Protein AF-A0A090YQG5-F1 (afdb_monomer_lite)

Foldseek 3Di:
DQCVVVPNPDPQQWPDWDQDPVRHIDTDGDPVNDDADPVNVCVVVVPDVPDDDPCPPPDPPPPPPPPPDDDDDDDDDDDD

Secondary structure (DSSP, 8-state):
-HHHHTT---GGGEEEEEE-TTS-EEEEE-GGGSPPPHHHHHHHHTPPTT----GGGS-------TTS------------

Organism: Paenibacillus macerans (NCBI:txid44252)

pLDDT: mean 75.98, std 19.33, range [42.97, 96.38]

InterPro domains:
  IPR007353 YetF, C-terminal domain [PF04239] (1-32)

Structure (mmCIF, N/CA/C/O backbone):
data_AF-A0A090YQG5-F1
#
_entry.id   AF-A0A090YQG5-F1
#
loop_
_atom_site.group_PDB
_atom_site.id
_atom_site.type_symbol
_atom_site.label_atom_id
_atom_site.label_alt_id
_atom_site.label_comp_id
_atom_site.label_asym_id
_atom_site.label_entity_id
_atom_site.label_seq_id
_atom_site.pdbx_PDB_ins_code
_atom_site.Cartn_x
_atom_site.Cartn_y
_atom_site.Cartn_z
_atom_site.occupancy
_atom_site.B_iso_or_equiv
_atom_site.auth_seq_id
_atom_site.auth_comp_id
_atom_site.auth_asym_id
_atom_site.auth_atom_id
_atom_site.pdbx_PDB_model_num
ATOM 1 N N . MET A 1 1 ? -15.210 -0.249 4.551 1.00 75.56 1 MET A N 1
ATOM 2 C CA . MET A 1 1 ? -14.883 0.469 3.295 1.00 75.56 1 MET A CA 1
ATOM 3 C C . MET A 1 1 ? -13.519 1.175 3.309 1.00 75.56 1 MET A C 1
ATOM 5 O O . MET A 1 1 ? -12.871 1.132 2.278 1.00 75.56 1 MET A O 1
ATOM 9 N N . ARG A 1 2 ? -13.039 1.785 4.410 1.00 88.62 2 ARG A N 1
ATOM 10 C CA . ARG A 1 2 ? -11.818 2.633 4.417 1.00 88.62 2 AR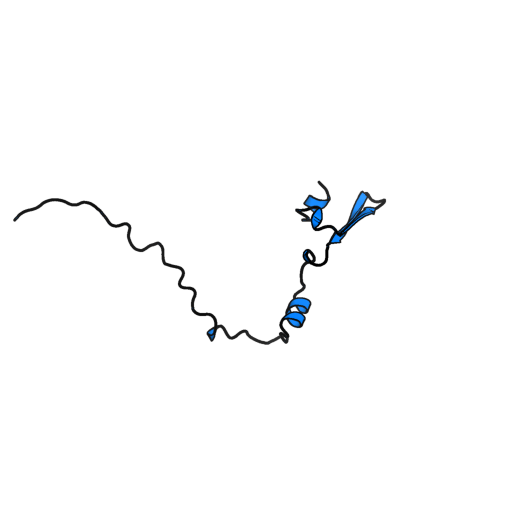G A CA 1
ATOM 11 C C . ARG A 1 2 ? -10.536 1.991 3.845 1.00 88.62 2 ARG A C 1
ATOM 13 O O . ARG A 1 2 ? -9.931 2.585 2.969 1.00 88.62 2 ARG A O 1
ATOM 20 N N . LEU A 1 3 ? -10.172 0.766 4.244 1.00 90.06 3 LEU A N 1
ATOM 21 C CA . LEU A 1 3 ? -8.995 0.067 3.684 1.00 90.06 3 LEU A CA 1
ATOM 22 C C . LEU A 1 3 ? -9.097 -0.177 2.165 1.00 90.06 3 LEU A C 1
ATOM 24 O O . LEU A 1 3 ? -8.111 -0.095 1.444 1.00 90.06 3 LEU A O 1
ATOM 28 N N . ARG A 1 4 ? -10.311 -0.391 1.647 1.00 90.25 4 ARG A N 1
ATOM 29 C CA . ARG A 1 4 ? -10.528 -0.534 0.201 1.00 90.25 4 ARG A CA 1
ATOM 30 C C . ARG A 1 4 ? -10.388 0.798 -0.539 1.00 90.25 4 ARG A C 1
ATOM 32 O O . ARG A 1 4 ? -9.945 0.805 -1.677 1.00 90.25 4 ARG A O 1
ATOM 39 N N . GLN A 1 5 ? -10.736 1.918 0.102 1.00 91.50 5 GLN A N 1
ATOM 40 C CA . GLN A 1 5 ? -10.602 3.257 -0.493 1.00 91.50 5 GLN A CA 1
ATOM 41 C C . GLN A 1 5 ? -9.137 3.656 -0.702 1.00 91.50 5 GLN A C 1
ATOM 43 O O . GLN A 1 5 ? -8.837 4.399 -1.625 1.00 91.50 5 GLN A O 1
ATOM 48 N N . ILE A 1 6 ? -8.231 3.134 0.126 1.00 89.94 6 ILE A N 1
ATOM 49 C CA . ILE A 1 6 ? -6.783 3.367 0.025 1.00 89.94 6 ILE A CA 1
ATOM 50 C C . ILE A 1 6 ? -6.066 2.316 -0.842 1.00 89.94 6 ILE A C 1
ATOM 52 O O . ILE A 1 6 ? -4.843 2.292 -0.883 1.00 89.94 6 ILE A O 1
ATOM 56 N N . GLY A 1 7 ? -6.813 1.445 -1.533 1.00 90.94 7 GLY A N 1
ATOM 57 C CA . GLY A 1 7 ? -6.259 0.463 -2.473 1.00 90.94 7 GLY A CA 1
ATOM 5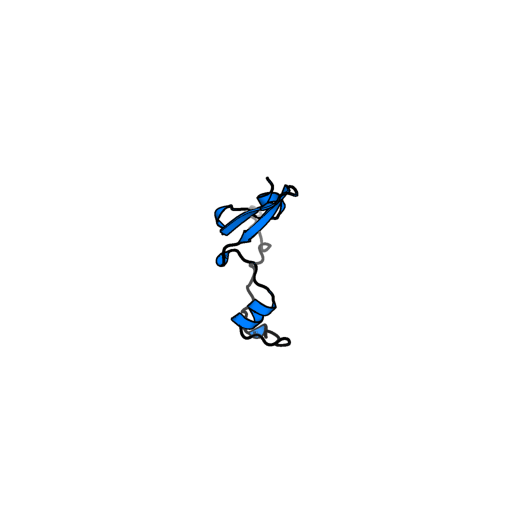8 C C . GLY A 1 7 ? -5.893 -0.896 -1.870 1.00 90.94 7 GLY A C 1
ATOM 59 O O . GLY A 1 7 ? -5.420 -1.769 -2.594 1.00 90.94 7 GLY A O 1
ATOM 60 N N . VAL A 1 8 ? -6.155 -1.132 -0.581 1.00 92.88 8 VAL A N 1
ATOM 61 C CA . VAL A 1 8 ? -5.923 -2.442 0.039 1.00 92.88 8 VAL A CA 1
ATOM 62 C C . VAL A 1 8 ? -7.114 -3.360 -0.237 1.00 92.88 8 VAL A C 1
ATOM 64 O O . VAL A 1 8 ? -8.218 -3.178 0.288 1.00 92.88 8 VAL A O 1
ATOM 67 N N . SER A 1 9 ? -6.885 -4.360 -1.088 1.00 92.94 9 SER A N 1
ATOM 68 C CA . SER A 1 9 ? -7.927 -5.285 -1.550 1.00 92.94 9 SER A CA 1
ATOM 69 C C . SER A 1 9 ? -8.161 -6.455 -0.593 1.00 92.94 9 SER A C 1
ATOM 71 O O . SER A 1 9 ? -9.300 -6.919 -0.471 1.00 92.94 9 SER A O 1
ATOM 73 N N . ASN A 1 10 ? -7.112 -6.902 0.106 1.00 93.56 10 ASN A N 1
ATOM 74 C CA . ASN A 1 10 ? -7.153 -8.011 1.052 1.00 93.56 10 ASN A CA 1
ATOM 75 C C . ASN A 1 10 ? -6.674 -7.561 2.440 1.00 93.56 10 ASN A C 1
ATOM 77 O O . ASN A 1 10 ? -5.680 -6.858 2.575 1.00 93.56 10 ASN A O 1
ATOM 81 N N . ILE A 1 11 ? -7.392 -7.969 3.486 1.00 92.62 11 ILE A N 1
ATOM 82 C CA . ILE A 1 11 ? -7.042 -7.628 4.870 1.00 92.62 11 ILE A CA 1
ATOM 83 C C . ILE A 1 11 ? -5.777 -8.353 5.339 1.00 92.62 11 ILE A C 1
ATOM 85 O O . ILE A 1 11 ? -5.062 -7.823 6.180 1.00 92.62 11 ILE A O 1
ATOM 89 N N . ALA A 1 12 ? -5.480 -9.527 4.771 1.00 94.81 12 ALA A N 1
ATOM 90 C CA . ALA A 1 12 ? -4.287 -10.303 5.106 1.00 94.81 12 ALA A CA 1
ATOM 91 C C . ALA A 1 12 ? -2.978 -9.582 4.736 1.00 94.81 12 ALA A C 1
ATOM 93 O O . ALA A 1 12 ? -1.937 -9.857 5.325 1.00 94.81 12 ALA A O 1
ATOM 94 N N . ASP A 1 13 ? -3.037 -8.633 3.798 1.00 94.38 13 ASP A N 1
ATOM 95 C CA . ASP A 1 13 ? -1.883 -7.838 3.380 1.00 94.38 13 ASP A CA 1
ATOM 96 C C . ASP A 1 13 ? -1.522 -6.755 4.409 1.00 94.38 13 ASP A C 1
ATOM 98 O O . ASP A 1 13 ? -0.421 -6.202 4.365 1.00 94.38 13 ASP A O 1
ATOM 102 N N . VAL A 1 14 ? -2.426 -6.455 5.348 1.00 94.88 14 VAL A N 1
ATOM 103 C CA . VAL A 1 14 ? -2.239 -5.454 6.401 1.00 94.88 14 VAL A CA 1
ATOM 104 C C . VAL A 1 14 ? -1.632 -6.114 7.629 1.00 94.88 14 VAL A C 1
ATOM 106 O O . VAL A 1 14 ? -2.233 -6.988 8.247 1.00 94.88 14 VAL A O 1
ATOM 109 N N . LYS A 1 15 ? -0.452 -5.644 8.021 1.00 96.38 15 LYS A N 1
ATOM 110 C CA . LYS A 1 15 ? 0.222 -6.071 9.247 1.00 96.38 15 LYS A CA 1
ATOM 111 C C . LYS A 1 15 ? -0.377 -5.383 10.472 1.00 96.38 15 LYS A C 1
ATOM 113 O O . LYS A 1 15 ? -0.688 -6.043 11.458 1.00 96.38 15 LYS A O 1
ATOM 118 N N . THR A 1 16 ? -0.575 -4.069 10.380 1.00 95.50 16 THR A N 1
ATOM 119 C CA . THR A 1 16 ? -1.123 -3.242 11.464 1.00 95.50 16 THR A CA 1
ATOM 120 C C . THR A 1 16 ? -2.028 -2.167 10.876 1.00 95.50 16 THR A C 1
ATOM 122 O O . THR A 1 16 ? -1.698 -1.585 9.845 1.00 95.50 16 THR A O 1
ATOM 125 N N . ALA A 1 17 ? -3.150 -1.873 11.530 1.00 93.88 17 ALA A N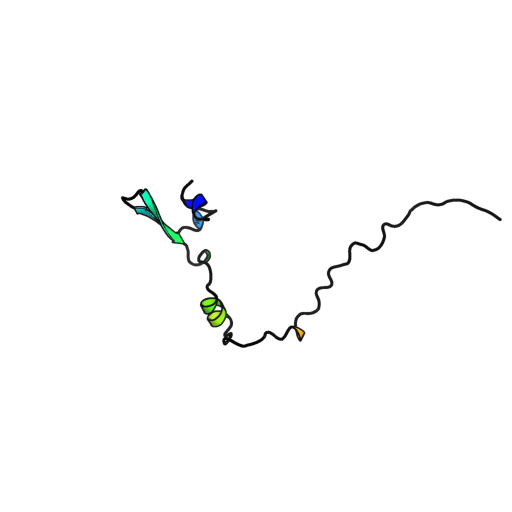 1
ATOM 126 C CA . ALA A 1 17 ? -3.996 -0.727 11.210 1.00 93.88 17 ALA A CA 1
ATOM 127 C C . ALA A 1 17 ? -4.379 0.017 12.492 1.00 93.88 17 ALA A C 1
ATOM 129 O O . ALA A 1 17 ? -4.851 -0.597 13.449 1.00 93.88 17 ALA A O 1
ATOM 130 N N . THR A 1 18 ? -4.213 1.334 12.482 1.00 95.25 18 THR A N 1
ATOM 131 C CA . THR A 1 18 ? -4.513 2.233 13.597 1.00 95.25 18 THR A CA 1
ATOM 132 C C . THR A 1 18 ? -5.603 3.202 13.171 1.00 95.25 18 THR A C 1
ATOM 134 O O . THR A 1 18 ? -5.540 3.789 12.091 1.00 95.25 18 THR A O 1
ATOM 137 N N . LEU A 1 19 ? -6.623 3.365 14.012 1.00 94.19 19 LEU A N 1
ATOM 138 C CA . LEU A 1 19 ? -7.626 4.406 13.833 1.00 94.19 19 LEU A CA 1
ATOM 139 C C . LEU A 1 19 ? -7.175 5.651 14.591 1.00 94.19 19 LEU A C 1
ATOM 141 O O . LEU A 1 19 ? -7.124 5.648 15.818 1.00 94.19 19 LEU A O 1
ATOM 145 N N . GLU A 1 20 ? -6.869 6.705 13.848 1.00 94.75 20 GLU A N 1
ATOM 146 C CA . GLU A 1 20 ? -6.396 7.961 14.416 1.00 94.75 20 GLU A CA 1
ATOM 147 C C . GLU A 1 20 ? -7.572 8.816 14.935 1.00 94.75 20 GLU A C 1
ATOM 149 O O . GLU A 1 20 ? -8.695 8.699 14.426 1.00 94.75 20 GLU A O 1
ATOM 154 N N . PRO A 1 21 ? -7.352 9.729 15.905 1.00 94.62 21 PRO A N 1
ATOM 155 C CA . PRO A 1 21 ? -8.415 10.564 16.486 1.00 94.62 21 PRO A CA 1
ATOM 156 C C . PRO A 1 21 ? -9.143 11.460 15.474 1.00 94.62 21 PRO A C 1
ATOM 158 O O . PRO A 1 21 ? -10.293 11.837 15.679 1.00 94.62 21 PRO A O 1
ATOM 161 N N . ASN A 1 22 ? -8.484 11.788 14.361 1.00 94.50 22 ASN A N 1
ATOM 162 C CA . ASN A 1 22 ? -9.055 12.556 13.252 1.00 94.50 22 ASN A CA 1
ATOM 163 C C . ASN A 1 22 ? -9.956 11.712 12.322 1.00 94.50 22 ASN A C 1
ATOM 165 O O . ASN A 1 22 ? -10.476 12.226 11.333 1.00 94.50 22 ASN A O 1
ATOM 169 N N . GLY A 1 23 ? -10.118 10.415 12.602 1.00 91.12 23 GLY A N 1
ATOM 170 C CA . GLY A 1 23 ? -10.923 9.485 11.814 1.00 91.12 23 GLY A CA 1
ATOM 171 C C . GLY A 1 23 ? -10.220 8.887 10.590 1.00 91.12 23 GLY A C 1
ATOM 172 O O . GLY A 1 23 ? -10.861 8.135 9.846 1.00 91.12 23 GLY A O 1
ATOM 173 N N . GLN A 1 24 ? -8.935 9.186 10.377 1.00 92.19 24 GLN A N 1
ATOM 174 C CA . GLN A 1 24 ? -8.102 8.543 9.358 1.00 92.19 24 GLN A CA 1
ATOM 175 C C . GLN A 1 24 ? -7.593 7.178 9.837 1.00 92.19 24 GLN A C 1
ATOM 177 O O . GLN A 1 24 ? -7.654 6.848 11.020 1.00 92.19 24 GLN A O 1
ATOM 182 N N . ILE A 1 25 ? -7.110 6.368 8.895 1.00 93.12 25 ILE A N 1
ATOM 183 C CA . ILE A 1 25 ? -6.500 5.073 9.191 1.00 93.12 25 ILE A CA 1
ATOM 184 C C . ILE A 1 25 ? -5.022 5.134 8.823 1.00 93.12 25 ILE A C 1
ATOM 186 O O . ILE A 1 25 ? -4.691 5.254 7.643 1.00 93.12 25 ILE A O 1
ATOM 190 N N . GLY A 1 26 ? -4.155 5.015 9.824 1.00 94.19 26 GLY A N 1
ATOM 191 C CA . GLY A 1 26 ? -2.765 4.625 9.615 1.00 94.19 26 GLY A CA 1
ATOM 192 C C . GLY A 1 26 ? -2.701 3.118 9.378 1.00 94.19 26 GLY A C 1
ATOM 193 O O . GLY A 1 26 ? -3.431 2.362 10.016 1.00 94.19 26 GLY A O 1
ATOM 194 N N . TYR A 1 27 ? -1.875 2.655 8.447 1.00 95.00 27 TYR A N 1
ATOM 195 C CA . TYR A 1 27 ? -1.720 1.226 8.187 1.00 95.00 27 TYR A CA 1
ATOM 196 C C . TYR A 1 27 ? -0.296 0.893 7.753 1.00 95.00 27 TYR A C 1
ATOM 198 O O . TYR A 1 27 ? 0.382 1.697 7.118 1.00 95.00 27 TYR A O 1
ATOM 206 N N . GLU A 1 28 ? 0.140 -0.313 8.092 1.00 95.12 28 GLU A N 1
ATOM 207 C CA . GLU A 1 28 ? 1.404 -0.899 7.664 1.00 95.12 28 GLU A CA 1
ATOM 208 C C . GLU A 1 28 ? 1.094 -2.182 6.890 1.00 95.12 28 GLU A C 1
ATOM 210 O O . GLU A 1 28 ? 0.327 -3.029 7.358 1.00 95.12 28 GLU A O 1
ATOM 215 N N . LEU A 1 29 ? 1.687 -2.331 5.705 1.00 95.88 29 LEU A N 1
ATOM 216 C CA . LEU A 1 29 ? 1.588 -3.557 4.918 1.00 95.88 29 LEU A CA 1
ATOM 217 C C . LEU A 1 29 ? 2.618 -4.589 5.382 1.00 95.88 29 LEU A C 1
ATOM 219 O O . LEU A 1 29 ? 3.706 -4.251 5.861 1.00 95.88 29 LEU A O 1
ATOM 223 N N . THR A 1 30 ? 2.277 -5.859 5.202 1.00 96.06 30 THR A N 1
ATOM 224 C CA . THR A 1 30 ? 3.226 -6.967 5.330 1.00 96.06 30 THR A CA 1
ATOM 225 C C . THR A 1 30 ? 4.380 -6.810 4.337 1.00 96.06 30 THR A C 1
ATOM 227 O O . THR A 1 30 ? 4.279 -6.106 3.332 1.00 96.06 30 THR A O 1
ATOM 230 N N . GLU A 1 31 ? 5.506 -7.461 4.619 1.00 92.25 31 GLU A N 1
ATOM 231 C CA . GLU A 1 31 ? 6.726 -7.309 3.820 1.00 92.25 31 GLU A CA 1
ATOM 232 C C . GLU A 1 31 ? 6.546 -7.756 2.363 1.00 92.25 31 GLU A C 1
ATOM 234 O O . GLU A 1 31 ? 7.019 -7.078 1.457 1.00 92.25 31 GLU A O 1
ATOM 239 N N . SER A 1 32 ? 5.777 -8.822 2.128 1.00 91.56 32 SER A N 1
ATOM 240 C CA . SER A 1 32 ? 5.443 -9.313 0.786 1.00 91.56 32 SER A CA 1
ATOM 241 C C . SER A 1 32 ? 4.457 -8.426 0.024 1.00 91.56 32 SER A C 1
ATOM 243 O O . SER A 1 32 ? 4.436 -8.464 -1.202 1.00 91.56 32 SER A O 1
ATOM 245 N N . ALA A 1 33 ? 3.623 -7.655 0.729 1.00 94.06 33 ALA A N 1
ATOM 246 C CA . ALA A 1 33 ? 2.626 -6.776 0.119 1.00 94.06 33 ALA A CA 1
ATOM 247 C C . ALA A 1 33 ? 3.134 -5.340 -0.091 1.00 94.06 33 ALA A C 1
ATOM 249 O O . ALA A 1 33 ? 2.452 -4.524 -0.713 1.00 94.06 33 ALA A O 1
ATOM 250 N N . ARG A 1 34 ? 4.316 -4.999 0.438 1.00 92.88 34 ARG A N 1
ATOM 251 C CA . ARG A 1 34 ? 4.889 -3.660 0.303 1.00 92.88 34 ARG A CA 1
ATOM 252 C C . ARG A 1 34 ? 5.314 -3.420 -1.153 1.00 92.88 34 ARG A C 1
ATOM 254 O O . ARG A 1 34 ? 6.040 -4.244 -1.709 1.00 92.88 34 ARG A O 1
ATOM 261 N N . PRO A 1 35 ? 4.910 -2.297 -1.777 1.00 90.75 35 PRO A N 1
ATOM 262 C CA . PRO A 1 35 ? 5.350 -1.987 -3.127 1.00 90.75 35 PRO A CA 1
ATOM 263 C C . PRO A 1 35 ? 6.863 -1.770 -3.147 1.00 90.75 35 PRO A C 1
ATOM 265 O O . PRO A 1 35 ? 7.423 -1.099 -2.280 1.00 90.75 35 PRO A O 1
ATOM 268 N N . VAL A 1 36 ? 7.511 -2.338 -4.158 1.00 92.94 36 VAL A N 1
ATOM 269 C CA . VAL A 1 36 ? 8.953 -2.206 -4.365 1.00 92.94 36 VAL A CA 1
ATOM 270 C C . VAL A 1 36 ? 9.225 -0.885 -5.080 1.00 92.94 36 VAL A C 1
ATOM 272 O O . VAL A 1 36 ? 8.568 -0.564 -6.072 1.00 92.94 36 VAL A O 1
ATOM 275 N N . THR A 1 37 ? 10.181 -0.102 -4.583 1.00 90.81 37 THR A N 1
ATOM 276 C CA . THR A 1 37 ? 10.591 1.136 -5.258 1.00 90.81 37 THR A CA 1
ATOM 277 C C . THR A 1 37 ? 11.551 0.839 -6.410 1.00 90.81 37 THR A C 1
ATOM 279 O O . THR A 1 37 ? 12.172 -0.222 -6.461 1.00 90.81 37 THR A O 1
ATOM 282 N N . VAL A 1 38 ? 11.737 1.795 -7.324 1.00 88.94 38 VAL A N 1
ATOM 283 C CA . VAL A 1 38 ? 12.728 1.657 -8.409 1.00 88.94 38 VAL A CA 1
ATOM 284 C C . VAL A 1 38 ? 14.134 1.424 -7.845 1.00 88.94 38 VAL A C 1
ATOM 286 O O . VAL A 1 38 ? 14.834 0.537 -8.318 1.00 88.94 38 VAL A O 1
ATOM 289 N N . GLY A 1 39 ? 14.513 2.134 -6.778 1.00 87.94 39 GLY A N 1
ATOM 290 C CA . GLY A 1 39 ? 15.815 1.948 -6.130 1.00 87.94 39 GLY A CA 1
ATOM 291 C C . GLY A 1 39 ? 15.972 0.584 -5.447 1.00 87.94 39 GLY A C 1
ATOM 292 O O . GLY A 1 39 ? 17.073 0.034 -5.401 1.00 87.94 39 GLY A O 1
ATOM 293 N N . ASP A 1 40 ? 14.883 0.000 -4.941 1.00 88.06 40 ASP A N 1
ATOM 294 C CA . ASP A 1 40 ? 14.916 -1.360 -4.397 1.00 88.06 40 ASP A CA 1
ATOM 295 C C . ASP A 1 40 ? 15.088 -2.394 -5.510 1.00 88.06 40 ASP A C 1
ATOM 297 O O . ASP A 1 40 ? 15.892 -3.311 -5.357 1.00 88.06 40 ASP A O 1
ATOM 301 N N . LEU A 1 41 ? 14.412 -2.216 -6.651 1.00 89.69 41 LEU A N 1
ATOM 302 C CA . LEU A 1 41 ? 14.631 -3.053 -7.834 1.00 89.69 41 LEU A CA 1
ATOM 303 C C . LEU A 1 41 ? 16.082 -2.943 -8.316 1.00 89.69 41 LEU A C 1
ATOM 305 O O . LEU A 1 41 ? 16.733 -3.965 -8.517 1.00 89.69 41 LEU A O 1
ATOM 309 N N . GLU A 1 42 ? 16.620 -1.728 -8.439 1.00 87.50 42 GLU A N 1
ATOM 310 C CA . GLU A 1 42 ? 18.022 -1.501 -8.810 1.00 87.50 42 GLU A CA 1
ATOM 311 C C . GLU A 1 42 ? 18.984 -2.243 -7.878 1.00 87.50 42 GLU A C 1
ATOM 313 O O . GLU A 1 42 ? 19.910 -2.905 -8.343 1.00 87.50 42 GLU A O 1
ATOM 318 N N . ARG A 1 43 ? 18.728 -2.218 -6.565 1.00 87.38 43 ARG A N 1
ATOM 319 C CA . ARG A 1 43 ? 19.537 -2.941 -5.576 1.00 87.38 43 ARG A CA 1
ATOM 320 C C . ARG A 1 43 ? 19.406 -4.461 -5.705 1.00 87.38 43 ARG A C 1
ATOM 322 O O . ARG A 1 43 ? 20.419 -5.149 -5.632 1.00 87.38 43 ARG A O 1
ATOM 329 N N . ILE A 1 44 ? 18.190 -4.977 -5.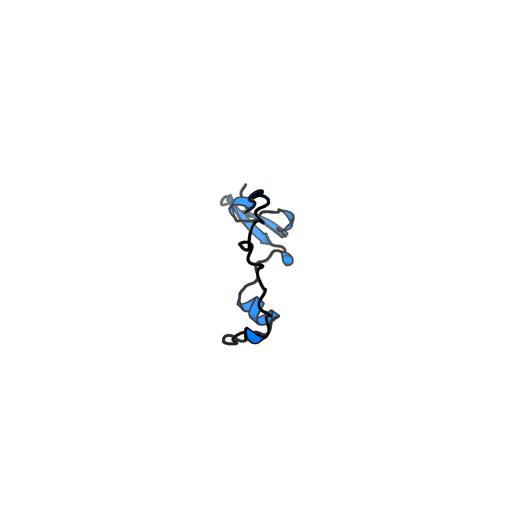893 1.00 87.81 44 ILE A N 1
ATOM 330 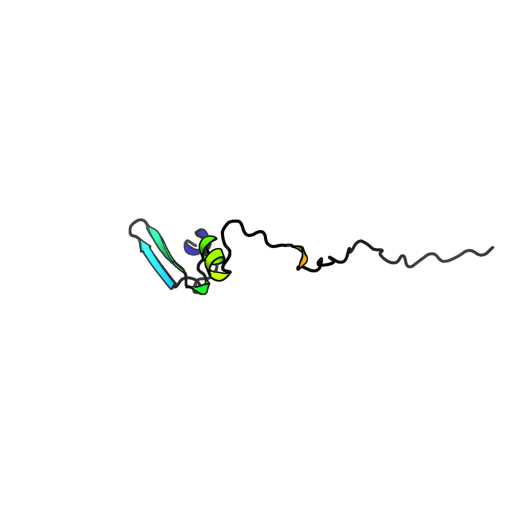C CA . ILE A 1 44 ? 17.913 -6.419 -6.019 1.00 87.81 44 ILE A CA 1
ATOM 331 C C . ILE A 1 44 ? 18.568 -6.989 -7.282 1.00 87.81 44 ILE A C 1
ATOM 333 O O . ILE A 1 44 ? 19.177 -8.055 -7.237 1.00 87.81 44 ILE A O 1
ATOM 337 N N . PHE A 1 45 ? 18.467 -6.271 -8.400 1.00 87.44 45 PHE A N 1
ATOM 338 C CA . PHE A 1 45 ? 19.002 -6.700 -9.692 1.00 87.44 45 PHE A CA 1
ATOM 339 C C . PHE A 1 45 ? 20.444 -6.231 -9.943 1.00 87.44 45 PHE A C 1
ATOM 341 O O . PHE A 1 45 ? 21.017 -6.550 -10.983 1.00 87.44 45 PHE A O 1
ATOM 348 N N . GLY A 1 46 ? 21.036 -5.464 -9.021 1.00 83.56 46 GLY A N 1
ATOM 349 C CA . GLY A 1 46 ? 22.354 -4.852 -9.201 1.00 83.56 46 GLY A CA 1
ATOM 350 C C . GLY A 1 46 ? 22.418 -3.886 -10.390 1.00 83.56 46 GLY A C 1
ATOM 351 O O . GLY A 1 46 ? 23.498 -3.660 -10.943 1.00 83.56 46 GLY A O 1
ATOM 352 N N . LEU A 1 47 ? 21.272 -3.341 -10.809 1.00 78.44 47 LEU A N 1
ATOM 353 C CA . LEU A 1 47 ? 21.187 -2.421 -11.935 1.00 78.44 47 LEU A CA 1
ATOM 354 C C . LEU A 1 47 ? 21.777 -1.088 -11.504 1.00 78.44 47 LEU A C 1
ATOM 356 O O . LEU A 1 47 ? 21.360 -0.481 -10.521 1.00 78.44 47 LEU A O 1
ATOM 360 N N . LYS A 1 48 ? 22.765 -0.626 -12.260 1.00 74.12 48 LYS A N 1
ATOM 361 C CA . LYS A 1 48 ? 23.264 0.736 -12.115 1.00 74.12 48 LYS A CA 1
ATOM 362 C C . LYS A 1 48 ? 22.358 1.655 -12.935 1.00 74.12 48 LYS A C 1
ATOM 364 O O . LYS A 1 48 ? 22.018 1.280 -14.063 1.00 74.12 48 LYS A O 1
ATOM 369 N N . PRO A 1 49 ? 21.998 2.848 -12.433 1.00 67.50 49 PRO A N 1
ATOM 370 C CA . PRO A 1 49 ? 21.281 3.823 -13.242 1.00 67.50 49 PRO A CA 1
ATOM 371 C C . PRO A 1 49 ? 22.074 4.079 -14.533 1.00 67.50 49 PRO A C 1
ATOM 373 O O . PRO A 1 49 ? 23.264 4.393 -14.488 1.00 67.50 49 PRO A O 1
ATOM 376 N N . GLY A 1 50 ? 21.430 3.862 -15.683 1.00 67.25 50 GLY A N 1
ATOM 377 C CA . GLY A 1 50 ? 22.057 3.968 -17.007 1.00 67.25 50 GLY A CA 1
ATOM 378 C C . GLY A 1 50 ? 22.519 2.653 -17.654 1.00 67.25 50 GLY A C 1
ATOM 379 O O . GLY A 1 50 ? 23.061 2.701 -18.755 1.00 67.25 50 GLY A O 1
ATOM 380 N N . MET A 1 51 ? 22.297 1.482 -17.043 1.00 63.91 51 MET A N 1
ATOM 381 C CA . MET A 1 51 ? 22.434 0.198 -17.749 1.00 63.91 51 MET A CA 1
ATOM 382 C C . MET A 1 51 ? 21.225 -0.043 -18.663 1.00 63.91 51 MET A C 1
ATOM 384 O O . MET A 1 51 ? 20.111 -0.247 -18.186 1.00 63.91 51 MET A O 1
ATOM 388 N N . SER A 1 52 ? 21.433 -0.056 -19.982 1.00 63.31 52 SER A N 1
ATOM 389 C CA . SER A 1 52 ? 20.434 -0.542 -20.936 1.00 63.31 52 SER A CA 1
ATOM 390 C C . SER A 1 52 ? 20.411 -2.070 -20.932 1.00 63.31 52 SER A C 1
ATOM 392 O O . SER A 1 52 ? 21.446 -2.698 -21.156 1.00 63.31 52 SER A O 1
ATOM 394 N N . LEU A 1 53 ? 19.238 -2.669 -20.718 1.00 62.91 53 LEU A N 1
ATOM 395 C CA . LEU A 1 53 ? 19.027 -4.090 -20.988 1.00 62.91 53 LEU A CA 1
ATOM 396 C C . LEU A 1 53 ? 19.079 -4.288 -22.506 1.00 62.91 53 LEU A C 1
ATOM 398 O O . LEU A 1 53 ? 18.185 -3.827 -23.216 1.00 62.91 53 LEU A O 1
ATOM 402 N N . ASP A 1 54 ? 20.138 -4.927 -23.004 1.00 52.81 54 ASP A N 1
ATOM 403 C CA . ASP A 1 54 ? 20.215 -5.319 -24.408 1.00 52.81 54 ASP A CA 1
ATOM 404 C C . ASP A 1 54 ? 19.122 -6.363 -24.686 1.00 52.81 54 ASP A C 1
ATOM 406 O O . ASP A 1 54 ? 19.151 -7.489 -24.186 1.00 52.81 54 ASP A O 1
ATOM 410 N N . GLN A 1 55 ? 18.114 -5.956 -25.457 1.00 58.44 55 GLN A N 1
ATOM 411 C CA . GLN A 1 55 ? 16.952 -6.772 -25.809 1.00 58.44 55 GLN A CA 1
ATOM 412 C C . GLN A 1 55 ? 17.310 -7.939 -26.746 1.00 58.44 55 GLN A C 1
ATOM 414 O O . GLN A 1 55 ? 16.434 -8.739 -27.067 1.00 58.44 55 GLN A O 1
ATOM 419 N N . SER A 1 56 ? 18.578 -8.083 -27.149 1.00 56.81 56 SER A N 1
ATOM 420 C CA . SER A 1 56 ? 19.063 -9.166 -28.015 1.00 56.81 56 SER A CA 1
ATOM 421 C C . SER A 1 56 ? 18.919 -10.578 -27.421 1.00 56.81 56 SER A C 1
ATOM 423 O O . SER A 1 56 ? 18.970 -11.556 -28.165 1.00 56.81 56 SER A O 1
ATOM 425 N N . ILE A 1 57 ? 18.700 -10.703 -26.104 1.00 55.97 57 ILE A N 1
ATOM 426 C CA . ILE A 1 57 ? 18.594 -11.997 -25.400 1.00 55.97 57 ILE A CA 1
ATOM 427 C C . ILE A 1 57 ? 17.134 -12.458 -25.232 1.00 55.97 57 ILE A C 1
ATOM 429 O O . ILE A 1 57 ? 16.888 -13.632 -24.955 1.00 55.97 57 ILE A O 1
ATOM 433 N N . ILE A 1 58 ? 16.141 -11.582 -25.433 1.00 52.69 58 ILE A N 1
ATOM 434 C CA . ILE A 1 58 ? 14.731 -11.989 -25.385 1.00 52.69 58 ILE A CA 1
ATOM 435 C C . ILE A 1 58 ? 14.384 -12.574 -26.761 1.00 52.69 58 ILE A C 1
ATOM 437 O O . ILE A 1 58 ? 14.296 -11.809 -27.725 1.00 52.69 58 ILE A O 1
ATOM 441 N N . PRO A 1 59 ? 14.178 -13.901 -26.904 1.00 52.41 59 PRO A N 1
ATOM 442 C CA . PRO A 1 59 ? 13.695 -14.436 -28.167 1.00 52.41 59 PRO A CA 1
ATOM 443 C C . PRO A 1 59 ? 12.364 -13.742 -28.478 1.00 52.41 59 PRO A C 1
ATOM 445 O O . PRO A 1 59 ? 11.530 -13.626 -27.569 1.00 52.41 59 PRO A O 1
ATOM 448 N N . PRO A 1 60 ? 12.151 -13.255 -29.715 1.00 52.62 60 PRO A N 1
ATOM 449 C CA . PRO A 1 60 ? 10.910 -12.591 -30.068 1.00 52.62 60 PRO A CA 1
ATOM 450 C C . PRO A 1 60 ? 9.773 -13.554 -29.748 1.00 52.62 60 PRO A C 1
ATOM 452 O O . PRO A 1 60 ? 9.664 -14.624 -30.347 1.00 52.62 60 PRO A O 1
ATOM 455 N N . GLN A 1 61 ? 8.962 -13.202 -28.750 1.00 60.69 61 GLN A N 1
ATOM 456 C CA . GLN A 1 61 ? 7.750 -13.937 -28.434 1.00 60.69 61 GLN A CA 1
ATOM 457 C C . GLN A 1 61 ? 6.873 -13.797 -29.675 1.00 60.69 61 GLN A C 1
ATOM 459 O O . GLN A 1 61 ? 6.294 -12.738 -29.923 1.00 60.69 61 GLN A O 1
ATOM 464 N N . SER A 1 62 ? 6.848 -14.832 -30.513 1.00 54.72 62 SER A N 1
ATOM 465 C CA . SER A 1 62 ? 5.972 -14.884 -31.669 1.00 54.72 62 SER A CA 1
ATOM 466 C C . SER A 1 62 ? 4.550 -14.926 -31.132 1.00 54.72 62 SER A C 1
ATOM 468 O O . SER A 1 62 ? 4.046 -15.996 -30.802 1.00 54.72 62 SER A O 1
ATOM 470 N N . ILE A 1 63 ? 3.910 -13.767 -30.995 1.00 55.62 63 ILE A N 1
ATOM 471 C CA . ILE A 1 63 ? 2.465 -13.704 -30.811 1.00 55.62 63 ILE A CA 1
ATOM 472 C C . ILE A 1 63 ? 1.889 -14.394 -32.054 1.00 55.62 63 ILE A C 1
ATOM 474 O O . ILE A 1 63 ? 2.110 -13.894 -33.164 1.00 55.62 63 ILE A O 1
ATOM 478 N N . PRO A 1 64 ? 1.225 -15.558 -31.936 1.00 45.81 64 PRO A N 1
ATOM 479 C CA . PRO A 1 64 ? 0.627 -16.185 -33.098 1.00 45.81 64 PRO A CA 1
ATOM 480 C C . PRO A 1 64 ? -0.423 -15.221 -33.651 1.00 45.81 64 PRO A C 1
ATOM 482 O O . PRO A 1 64 ? -1.385 -14.856 -32.978 1.00 45.81 64 PRO A O 1
ATOM 485 N N . ASN A 1 65 ? -0.198 -14.759 -34.881 1.00 53.16 65 ASN A N 1
ATOM 486 C CA . ASN A 1 65 ? -1.141 -13.920 -35.599 1.00 53.16 65 ASN A CA 1
ATOM 487 C C . ASN A 1 65 ? -2.423 -14.733 -35.854 1.00 53.16 65 ASN A C 1
ATOM 489 O O . ASN A 1 65 ? -2.466 -15.575 -36.752 1.00 53.16 65 ASN A O 1
ATOM 493 N N . CYS A 1 66 ? -3.454 -14.462 -35.052 1.00 55.97 66 CYS A N 1
ATOM 494 C CA . CYS A 1 66 ? -4.777 -15.091 -35.094 1.00 55.97 66 CYS A CA 1
ATOM 495 C C . CYS A 1 66 ? -5.603 -14.715 -36.349 1.00 55.97 66 CYS A C 1
ATOM 497 O O . CYS A 1 66 ? -6.749 -15.125 -36.478 1.00 55.97 66 CYS A O 1
ATOM 499 N N . ASN A 1 67 ? -5.045 -13.964 -37.309 1.00 56.47 67 ASN A N 1
ATOM 500 C CA . ASN A 1 67 ? -5.756 -13.563 -38.531 1.00 56.47 67 ASN A CA 1
ATOM 501 C C . ASN A 1 67 ? -5.419 -14.417 -39.765 1.00 56.47 67 ASN A C 1
ATOM 503 O O . ASN A 1 67 ? -5.777 -14.050 -40.884 1.00 56.47 67 ASN A O 1
ATOM 507 N N . LYS A 1 68 ? -4.760 -15.572 -39.609 1.00 55.56 68 LYS A N 1
ATOM 508 C CA . LYS A 1 68 ? -4.648 -16.544 -40.708 1.00 55.56 68 LYS A CA 1
ATOM 509 C C . LYS A 1 68 ? -5.865 -17.468 -40.742 1.00 55.56 68 LYS A C 1
ATOM 511 O O . LYS A 1 68 ? -5.857 -18.532 -40.142 1.00 55.56 68 LYS A O 1
ATOM 516 N N . GLY A 1 69 ? -6.865 -17.031 -41.508 1.00 42.97 69 GLY A N 1
ATOM 517 C CA . GLY A 1 69 ? -7.725 -17.883 -42.330 1.00 42.97 69 GLY A CA 1
ATOM 518 C C . GLY A 1 69 ? -8.598 -18.892 -41.590 1.00 42.97 69 GLY A C 1
ATOM 519 O O . GLY A 1 69 ? -8.208 -20.033 -41.373 1.00 42.97 69 GLY A O 1
ATOM 520 N N . ILE A 1 70 ? -9.843 -18.500 -41.339 1.00 51.41 70 ILE A N 1
ATOM 521 C CA . ILE A 1 70 ? -10.958 -19.439 -41.199 1.00 51.41 70 ILE A CA 1
ATOM 522 C C . ILE A 1 70 ? -10.982 -20.295 -42.487 1.00 51.41 70 ILE A C 1
ATOM 524 O O . ILE A 1 70 ? -11.054 -19.710 -43.573 1.00 51.41 70 ILE A O 1
ATOM 528 N N . PRO A 1 71 ? -10.881 -21.638 -42.441 1.00 45.66 71 PRO A N 1
ATOM 529 C CA . PRO A 1 71 ? -10.952 -22.444 -43.652 1.00 45.66 71 PRO A CA 1
ATOM 530 C C . PRO A 1 71 ? -12.388 -22.413 -44.187 1.00 45.66 71 PRO A C 1
ATOM 532 O O . PRO A 1 71 ? -13.319 -22.886 -43.537 1.00 45.66 71 PRO A O 1
ATOM 535 N N . MET A 1 72 ? -12.568 -21.831 -45.375 1.00 44.12 72 MET A N 1
ATOM 536 C CA . MET A 1 72 ? -13.826 -21.852 -46.123 1.00 44.12 72 MET A CA 1
ATOM 537 C C . MET A 1 72 ? -14.140 -23.290 -46.546 1.00 44.12 72 MET A C 1
ATOM 539 O O . MET A 1 72 ? -13.666 -23.770 -47.574 1.00 44.12 72 MET A O 1
ATOM 543 N N . TYR A 1 73 ? -14.940 -23.992 -45.746 1.00 51.47 73 TYR A N 1
ATOM 544 C CA . TY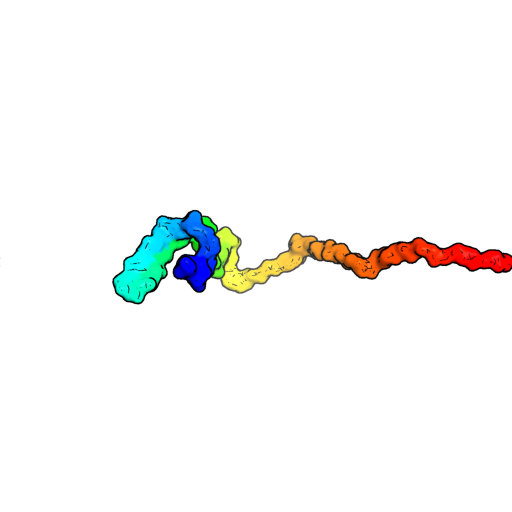R A 1 73 ? -15.584 -25.224 -46.181 1.00 51.47 73 TYR A CA 1
ATOM 545 C C . TYR A 1 73 ? -16.785 -24.842 -47.053 1.00 51.47 73 TYR A C 1
ATOM 547 O O . TYR A 1 73 ? -17.790 -24.351 -46.545 1.00 51.47 73 TYR A O 1
ATOM 555 N N . GLY A 1 74 ? -16.674 -25.054 -48.365 1.00 43.41 74 GLY A N 1
ATOM 556 C CA . GLY A 1 74 ? -17.824 -25.063 -49.267 1.00 43.41 74 GLY A CA 1
ATOM 557 C C . GLY A 1 74 ? -17.679 -24.207 -50.520 1.00 43.41 74 GLY A C 1
ATOM 558 O O . GLY A 1 74 ? -18.060 -23.043 -50.527 1.00 43.41 74 GLY A O 1
ATOM 559 N N . GLN A 1 75 ? -17.274 -24.838 -51.621 1.00 50.47 75 GLN A N 1
ATOM 560 C CA . GLN A 1 75 ? -17.968 -24.633 -52.890 1.00 50.47 75 GLN A CA 1
ATOM 561 C C . GLN A 1 75 ? -17.816 -25.879 -53.759 1.00 50.47 75 GLN A C 1
ATOM 563 O O . GLN A 1 75 ? -16.772 -26.175 -54.332 1.00 50.47 75 GLN A O 1
ATOM 568 N N . PHE A 1 76 ? -18.898 -26.650 -53.753 1.00 50.25 76 PHE A N 1
ATOM 569 C CA . PHE A 1 76 ? -19.179 -27.708 -54.700 1.00 50.25 76 PHE A CA 1
ATOM 570 C C . PHE A 1 76 ? -19.447 -27.117 -56.097 1.00 50.25 76 PHE A C 1
ATOM 572 O O . PHE A 1 76 ? -19.980 -26.016 -56.208 1.00 50.25 76 PHE A O 1
ATOM 579 N N . MET A 1 77 ? -19.207 -27.957 -57.108 1.00 43.19 77 MET A N 1
ATOM 580 C CA . MET A 1 77 ? -19.722 -27.918 -58.487 1.00 43.19 77 MET A CA 1
ATOM 581 C C . MET A 1 77 ? -19.080 -26.936 -59.478 1.00 43.19 77 MET A C 1
ATOM 583 O O . MET A 1 77 ? -19.229 -25.724 -59.367 1.00 43.19 77 MET A O 1
ATOM 587 N N . ASN A 1 78 ? -18.422 -27.507 -60.499 1.00 45.22 78 ASN A N 1
ATOM 588 C CA . ASN A 1 78 ? -18.774 -27.447 -61.939 1.00 45.22 78 ASN A CA 1
ATOM 589 C C . ASN A 1 78 ? -17.546 -27.950 -62.734 1.00 45.22 78 ASN A C 1
ATOM 591 O O . ASN A 1 78 ? -16.506 -27.304 -62.722 1.00 45.22 78 ASN A O 1
ATOM 595 N N . SER A 1 79 ? -17.501 -29.204 -63.206 1.00 47.66 79 SER A N 1
ATOM 596 C CA . SER A 1 79 ? -17.980 -29.649 -64.534 1.00 47.66 79 SER A CA 1
ATOM 597 C C . SER A 1 79 ? -17.806 -28.619 -65.653 1.00 47.66 79 SER A C 1
ATOM 599 O O . SER A 1 79 ? -18.620 -27.706 -65.778 1.00 47.66 79 SER A O 1
ATOM 601 N N . ALA A 1 80 ? -16.783 -28.844 -66.480 1.00 47.31 80 ALA A N 1
ATOM 602 C CA . ALA A 1 80 ? -16.751 -28.618 -67.923 1.00 47.31 80 ALA A CA 1
ATOM 603 C C . ALA A 1 80 ? -15.741 -29.603 -68.532 1.00 47.31 80 ALA A C 1
ATOM 605 O O . ALA A 1 80 ? -14.679 -29.799 -67.895 1.00 47.31 80 ALA A O 1
#

Radius of gyration: 27.24 Å; chains: 1; bounding box: 43×42×84 Å

Sequence (80 aa):
MRLRQIGVSNIADVKTATLEPNGQIGYELTESARPVTVGDLERIFGLKPGMSLDQSIIPPQSIPNCNKGIPMYGQFMNSA